Protein AF-A0A5Q4DCP7-F1 (afdb_monomer)

Foldseek 3Di:
DDDDDDDPPDDPDDPVVVVVVVQFFCALVSPVVVVLVVLLVVLVVVLVVVVCPPPVVVDDPCDPVNCPDPVNVVVVVVVVVVVVVVVVVCVVDDSQRDPVDDDDPDHGHTSCVVSVVSSVVSLVADPVDVVRPD

Mean predicted aligned error: 7.41 Å

pLDDT: mean 91.77, std 11.9, range [47.97, 98.81]

Structure (mmCIF, N/CA/C/O backbone):
data_AF-A0A5Q4DCP7-F1
#
_entry.id   AF-A0A5Q4DCP7-F1
#
loop_
_atom_site.group_PDB
_atom_site.id
_atom_site.type_symbol
_atom_site.label_atom_id
_atom_site.label_alt_id
_atom_site.label_comp_id
_atom_site.label_asym_id
_atom_site.label_entity_id
_atom_site.label_seq_id
_atom_site.pdbx_PDB_ins_code
_atom_site.Cartn_x
_atom_site.Cartn_y
_atom_site.Cartn_z
_atom_site.occupancy
_atom_site.B_iso_or_equiv
_atom_site.auth_seq_id
_atom_site.auth_comp_id
_atom_site.auth_asym_id
_atom_site.auth_atom_id
_atom_site.pdbx_PDB_model_num
ATOM 1 N N . MET A 1 1 ? 22.604 -11.899 -67.018 1.00 47.97 1 MET A N 1
ATOM 2 C CA . MET A 1 1 ? 22.592 -11.524 -65.589 1.00 47.97 1 MET A CA 1
ATOM 3 C C . MET A 1 1 ? 21.483 -12.323 -64.919 1.00 47.97 1 MET A C 1
ATOM 5 O O . MET A 1 1 ? 20.336 -12.073 -65.270 1.00 47.97 1 MET A O 1
ATOM 9 N N . PRO A 1 2 ? 21.767 -13.324 -64.070 1.00 48.38 2 PRO A N 1
ATOM 10 C CA . PRO A 1 2 ? 20.713 -13.981 -63.309 1.00 48.38 2 PRO A CA 1
ATOM 11 C C . PRO A 1 2 ? 20.297 -13.061 -62.154 1.00 48.38 2 PRO A C 1
ATOM 13 O O . PRO A 1 2 ? 21.151 -12.537 -61.442 1.00 48.38 2 PRO A O 1
ATOM 16 N N . GLN A 1 3 ? 18.995 -12.813 -62.019 1.00 55.31 3 GLN A N 1
ATOM 17 C CA . GLN A 1 3 ? 18.431 -12.085 -60.885 1.00 55.31 3 GLN A CA 1
ATOM 18 C C . GLN A 1 3 ? 18.532 -12.968 -59.637 1.00 55.31 3 GLN A C 1
ATOM 20 O O . GLN A 1 3 ? 18.076 -14.112 -59.645 1.00 55.31 3 GLN A O 1
ATOM 25 N N . SER A 1 4 ? 19.166 -12.446 -58.587 1.00 56.09 4 SER A N 1
ATOM 26 C CA . SER A 1 4 ? 19.203 -13.079 -57.269 1.00 56.09 4 SER A CA 1
ATOM 27 C C . SER A 1 4 ? 17.780 -13.215 -56.711 1.00 56.09 4 SER A C 1
ATOM 29 O O . SER A 1 4 ? 16.985 -12.289 -56.886 1.00 56.09 4 SER A O 1
ATOM 31 N N . PRO A 1 5 ? 17.441 -14.322 -56.031 1.00 58.78 5 PRO A N 1
ATOM 32 C CA . PRO A 1 5 ? 16.124 -14.476 -55.434 1.00 58.78 5 PRO A CA 1
ATOM 33 C C . PRO A 1 5 ? 15.991 -13.504 -54.257 1.00 58.78 5 PRO A C 1
ATOM 35 O O . PRO A 1 5 ? 16.844 -13.479 -53.367 1.00 58.78 5 PRO A O 1
ATOM 38 N N . GLU A 1 6 ? 14.935 -12.690 -54.255 1.00 58.84 6 GLU A N 1
ATOM 39 C CA . GLU A 1 6 ? 14.566 -11.884 -53.092 1.00 58.84 6 GLU A CA 1
ATOM 40 C C . GLU A 1 6 ? 14.251 -12.826 -51.927 1.00 58.84 6 GLU A C 1
ATOM 42 O O . GLU A 1 6 ? 13.272 -13.575 -51.942 1.00 58.84 6 GLU A O 1
ATOM 47 N N . HIS A 1 7 ? 15.108 -12.811 -50.908 1.00 60.69 7 HIS A N 1
ATOM 48 C CA . HIS A 1 7 ? 14.792 -13.432 -49.634 1.00 60.69 7 HIS A CA 1
ATOM 49 C C . HIS A 1 7 ? 13.636 -12.656 -48.987 1.00 60.69 7 HIS A C 1
ATOM 51 O O . HIS A 1 7 ? 13.744 -11.434 -48.848 1.00 60.69 7 HIS A O 1
ATOM 57 N N . PRO A 1 8 ? 12.547 -13.321 -48.555 1.00 54.62 8 PRO A N 1
ATOM 58 C CA . PRO A 1 8 ? 11.505 -12.651 -47.794 1.00 54.62 8 PRO A CA 1
ATOM 59 C C . PRO A 1 8 ? 12.135 -12.084 -46.520 1.00 54.62 8 PRO A C 1
ATOM 61 O O . PRO A 1 8 ? 12.711 -12.822 -45.720 1.00 54.62 8 PRO A O 1
ATOM 64 N N . SER A 1 9 ? 12.064 -10.759 -46.368 1.00 60.59 9 SER A N 1
ATOM 65 C CA . SER A 1 9 ? 12.557 -10.046 -45.191 1.00 60.59 9 SER A CA 1
ATOM 66 C C . SER A 1 9 ? 11.863 -10.606 -43.950 1.00 60.59 9 SER A C 1
ATOM 68 O O . SER A 1 9 ? 10.668 -10.387 -43.738 1.00 60.59 9 SER A O 1
ATOM 70 N N . ALA A 1 10 ? 12.595 -11.398 -43.164 1.00 67.25 10 ALA A N 1
ATOM 71 C CA . ALA A 1 10 ? 12.107 -11.914 -41.898 1.00 67.25 10 ALA A CA 1
ATOM 72 C C . ALA A 1 10 ? 11.771 -10.725 -40.989 1.00 67.25 10 ALA A C 1
ATOM 74 O O . ALA A 1 10 ? 12.576 -9.802 -40.846 1.00 67.25 10 ALA A O 1
ATOM 75 N N . ALA A 1 11 ? 10.576 -10.737 -40.392 1.00 65.44 11 ALA A N 1
ATOM 76 C CA . ALA A 1 11 ? 10.171 -9.711 -39.439 1.00 65.44 11 ALA A CA 1
ATOM 77 C C . ALA A 1 11 ? 11.256 -9.548 -38.355 1.00 65.44 11 ALA A C 1
ATOM 79 O O . ALA A 1 11 ? 11.802 -10.559 -37.898 1.00 65.44 11 ALA A O 1
ATOM 80 N N . PRO A 1 12 ? 11.589 -8.308 -37.946 1.00 68.88 12 PRO A N 1
ATOM 81 C CA . PRO A 1 12 ? 12.631 -8.086 -36.955 1.00 68.88 12 PRO A CA 1
ATOM 82 C C . PRO A 1 12 ? 12.315 -8.865 -35.667 1.00 68.88 12 PRO A C 1
ATOM 84 O O . PRO A 1 12 ? 11.139 -8.999 -35.306 1.00 68.88 12 PRO A O 1
ATOM 87 N N . PRO A 1 13 ? 13.339 -9.399 -34.978 1.00 68.25 13 PRO A N 1
ATOM 88 C CA . PRO A 1 13 ? 13.139 -10.189 -33.771 1.00 68.25 13 PRO A CA 1
ATOM 89 C C . PRO A 1 13 ? 12.367 -9.373 -32.730 1.00 68.25 13 PRO A C 1
ATOM 91 O O . PRO A 1 13 ? 12.649 -8.193 -32.514 1.00 68.25 13 PRO A O 1
ATOM 94 N N . ARG A 1 14 ? 11.374 -10.003 -32.092 1.00 70.12 14 ARG A N 1
ATOM 95 C CA . ARG A 1 14 ? 10.613 -9.378 -31.003 1.00 70.12 14 ARG A CA 1
ATOM 96 C C . ARG A 1 14 ? 11.562 -9.081 -29.845 1.00 70.12 14 ARG A C 1
ATOM 98 O O . ARG A 1 14 ? 12.145 -10.000 -29.275 1.00 70.12 14 ARG A O 1
ATOM 105 N N . ASP A 1 15 ? 11.70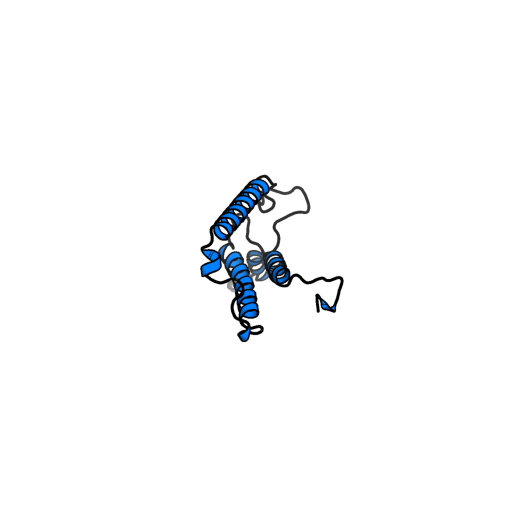3 -7.805 -29.508 1.00 75.12 15 ASP A N 1
ATOM 106 C CA . ASP A 1 15 ? 12.498 -7.354 -28.369 1.00 75.12 15 ASP A CA 1
ATOM 107 C C . ASP A 1 15 ? 11.685 -7.508 -27.076 1.00 75.12 15 ASP A C 1
ATOM 109 O O . ASP A 1 15 ? 11.009 -6.587 -26.613 1.00 75.12 15 ASP A O 1
ATOM 113 N N . THR A 1 16 ? 11.748 -8.706 -26.500 1.00 79.38 16 THR A N 1
ATOM 114 C CA . THR A 1 16 ? 11.047 -9.059 -25.258 1.00 79.38 16 THR A CA 1
ATOM 115 C C . THR A 1 16 ? 11.504 -8.228 -24.056 1.00 79.38 16 THR A C 1
ATOM 117 O O . THR A 1 16 ? 10.750 -8.082 -23.096 1.00 79.38 16 THR A O 1
ATOM 120 N N . SER A 1 17 ? 12.707 -7.644 -24.104 1.00 81.38 17 SER A N 1
ATOM 121 C CA . SER A 1 17 ? 13.253 -6.803 -23.033 1.00 81.38 17 SER A CA 1
ATOM 122 C C . SER A 1 17 ? 12.532 -5.456 -22.960 1.00 81.38 17 SER A C 1
ATOM 124 O O . SER A 1 17 ? 12.093 -5.029 -21.889 1.00 81.38 17 SER A O 1
ATOM 126 N N . ARG A 1 18 ? 12.315 -4.810 -24.114 1.00 82.00 18 ARG A N 1
ATOM 127 C CA . ARG A 1 18 ? 11.504 -3.583 -24.186 1.00 82.00 18 ARG A CA 1
ATOM 128 C C . ARG A 1 18 ? 10.067 -3.808 -23.746 1.00 82.00 18 ARG A C 1
ATOM 130 O O . ARG A 1 18 ? 9.487 -2.928 -23.112 1.00 82.00 18 ARG A O 1
ATOM 137 N N . ASP A 1 19 ? 9.499 -4.958 -24.083 1.00 87.25 19 ASP A N 1
ATOM 138 C CA . ASP A 1 19 ? 8.143 -5.310 -23.673 1.00 87.25 19 ASP A CA 1
ATOM 139 C C . ASP A 1 19 ? 8.059 -5.523 -22.155 1.00 87.25 19 ASP A C 1
ATOM 141 O O . ASP A 1 19 ? 7.159 -4.977 -21.520 1.00 87.25 19 ASP A O 1
ATOM 145 N N . ALA A 1 20 ? 9.038 -6.204 -21.550 1.00 89.19 20 ALA A N 1
ATOM 146 C CA . ALA A 1 20 ? 9.110 -6.383 -20.099 1.00 89.19 20 ALA A CA 1
ATOM 147 C C . ALA A 1 20 ? 9.224 -5.048 -19.343 1.00 89.19 20 ALA A C 1
ATOM 149 O O . ALA A 1 20 ? 8.524 -4.839 -18.353 1.00 89.19 20 ALA A O 1
ATOM 150 N N . MET A 1 21 ? 10.041 -4.112 -19.837 1.00 90.88 21 MET A N 1
ATOM 151 C CA . MET A 1 21 ? 10.222 -2.797 -19.209 1.00 90.88 21 MET A CA 1
ATOM 152 C C . MET A 1 21 ? 8.911 -2.003 -19.110 1.00 90.88 21 MET A C 1
ATOM 154 O O . MET A 1 21 ? 8.705 -1.283 -18.134 1.00 90.88 21 MET A O 1
ATOM 158 N N . AR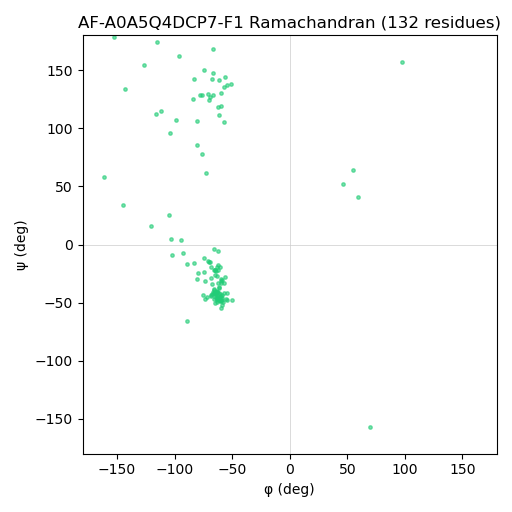G A 1 22 ? 7.994 -2.158 -20.075 1.00 93.38 22 ARG A N 1
ATOM 159 C CA . ARG A 1 22 ? 6.673 -1.511 -20.020 1.00 93.38 22 ARG A CA 1
ATOM 160 C C . ARG A 1 22 ? 5.812 -2.004 -18.862 1.00 93.38 22 ARG A C 1
ATOM 162 O O . ARG A 1 22 ? 4.919 -1.274 -18.465 1.00 93.38 22 ARG A O 1
ATOM 169 N N . ALA A 1 23 ? 6.075 -3.193 -18.322 1.00 95.38 23 ALA A N 1
ATOM 170 C CA . ALA A 1 23 ? 5.350 -3.755 -17.182 1.00 95.38 23 ALA A CA 1
ATOM 171 C C . ALA A 1 23 ? 6.010 -3.444 -15.825 1.00 95.38 23 ALA A C 1
ATOM 173 O O . ALA A 1 23 ? 5.446 -3.760 -14.781 1.00 95.38 23 ALA A O 1
ATOM 174 N N . TRP A 1 24 ? 7.211 -2.856 -15.809 1.00 96.38 24 TRP A N 1
ATOM 175 C CA . TRP A 1 24 ? 7.942 -2.590 -14.565 1.00 96.38 24 TRP A CA 1
ATOM 176 C C . TRP A 1 24 ? 7.521 -1.305 -13.861 1.00 96.38 24 TRP A C 1
ATOM 178 O O . TRP A 1 24 ? 7.854 -1.139 -12.693 1.00 96.38 24 TRP A O 1
ATOM 188 N N . PHE A 1 25 ? 6.815 -0.405 -14.538 1.00 96.81 25 PHE A N 1
ATOM 189 C CA . PHE A 1 25 ? 6.470 0.933 -14.051 1.00 96.81 25 PHE A CA 1
ATOM 190 C C . PHE A 1 25 ? 4.960 1.156 -14.148 1.00 96.81 25 PHE A C 1
ATOM 192 O O . PHE A 1 25 ? 4.301 0.537 -14.978 1.00 96.81 25 PHE A O 1
ATOM 199 N N . LEU A 1 26 ? 4.406 2.033 -13.315 1.00 97.50 26 LEU A N 1
ATOM 200 C CA . LEU A 1 26 ? 3.006 2.459 -13.385 1.00 97.50 26 LEU A CA 1
ATOM 201 C C . LEU A 1 26 ? 2.738 3.251 -14.675 1.00 97.50 26 LEU A C 1
ATOM 203 O O . LEU A 1 26 ? 1.710 3.049 -15.323 1.00 97.50 26 LEU A O 1
ATOM 207 N N . GLY A 1 27 ? 3.701 4.087 -15.057 1.00 95.69 27 GLY A N 1
ATOM 208 C CA . GLY A 1 27 ? 3.716 4.863 -16.286 1.00 95.69 27 GLY A CA 1
ATOM 209 C C . GLY A 1 27 ? 3.240 6.311 -16.100 1.00 95.69 27 GLY A C 1
ATOM 210 O O . GLY A 1 27 ? 2.475 6.613 -15.177 1.00 95.69 27 GLY A O 1
ATOM 211 N N . PRO A 1 28 ? 3.642 7.240 -16.994 1.00 95.44 28 PRO A N 1
ATOM 212 C CA . PRO A 1 28 ? 3.378 8.673 -16.833 1.00 95.44 28 PRO A CA 1
ATOM 213 C C . PRO A 1 28 ? 1.893 9.057 -16.823 1.00 95.44 28 PRO A C 1
ATOM 215 O O . PRO A 1 28 ? 1.552 10.181 -16.439 1.00 95.44 28 PRO A O 1
ATOM 218 N N . ARG A 1 29 ? 1.013 8.173 -17.307 1.00 96.38 29 ARG A N 1
ATOM 219 C CA . ARG A 1 29 ? -0.447 8.330 -17.297 1.00 96.38 29 ARG A CA 1
ATOM 220 C C . ARG A 1 29 ? -1.144 7.215 -16.520 1.00 96.38 29 ARG A C 1
ATOM 222 O O . ARG A 1 29 ? -2.357 7.084 -16.646 1.00 96.38 29 ARG A O 1
ATOM 229 N N . ALA A 1 30 ? -0.397 6.468 -15.710 1.00 97.25 30 ALA A N 1
ATOM 230 C CA . ALA A 1 30 ? -0.878 5.308 -14.977 1.00 97.25 30 ALA A CA 1
ATOM 231 C C . ALA A 1 30 ? -1.443 4.205 -15.887 1.00 97.25 30 ALA A C 1
ATOM 233 O O . ALA A 1 30 ? -2.449 3.572 -15.579 1.00 97.25 30 ALA A O 1
ATOM 234 N N . GLU A 1 31 ? -0.776 3.957 -17.013 1.00 97.94 31 GLU A N 1
ATOM 235 C CA . GLU A 1 31 ? -1.144 2.938 -17.996 1.00 97.94 31 GLU A CA 1
ATOM 236 C C . GLU A 1 31 ? -1.246 1.527 -17.387 1.00 97.94 31 GLU A C 1
ATOM 238 O O . GLU A 1 31 ? -2.034 0.714 -17.860 1.00 97.94 31 GLU A O 1
ATOM 243 N N . ASN A 1 32 ? -0.498 1.253 -16.313 1.00 98.31 32 ASN A N 1
ATOM 244 C CA . ASN A 1 32 ? -0.527 -0.015 -15.579 1.00 98.31 32 ASN A CA 1
ATOM 245 C C . ASN A 1 32 ? -1.266 0.075 -14.228 1.00 98.31 32 ASN A C 1
ATOM 247 O O . ASN A 1 32 ? -0.979 -0.713 -13.324 1.00 98.31 32 ASN A O 1
ATOM 251 N N . ALA A 1 33 ? -2.201 1.019 -14.055 1.00 98.44 33 ALA A N 1
ATOM 252 C CA . ALA A 1 33 ? -2.937 1.194 -12.796 1.00 98.44 33 ALA A CA 1
ATOM 253 C C . ALA A 1 33 ? -3.621 -0.098 -12.323 1.00 98.44 33 ALA A C 1
ATOM 255 O O . ALA A 1 33 ? -3.424 -0.506 -11.181 1.00 98.44 33 ALA A O 1
ATOM 256 N N . GLU A 1 34 ? -4.339 -0.785 -13.217 1.00 98.56 34 GLU A N 1
ATOM 257 C CA . GLU A 1 34 ? -5.035 -2.039 -12.895 1.00 98.56 34 GLU A CA 1
ATOM 258 C C . GLU A 1 34 ? -4.069 -3.143 -12.443 1.00 98.56 34 GLU A C 1
ATOM 260 O O . GLU A 1 34 ? -4.381 -3.927 -11.546 1.00 98.56 34 GLU A O 1
ATOM 265 N N . LEU A 1 35 ? -2.873 -3.204 -13.043 1.00 98.50 35 LEU A N 1
ATOM 266 C CA . LEU A 1 35 ? -1.842 -4.163 -12.652 1.00 98.50 35 LEU A CA 1
ATOM 267 C C . LEU A 1 35 ? -1.362 -3.886 -11.225 1.00 98.50 35 LEU A C 1
ATOM 269 O O . LEU A 1 35 ? -1.330 -4.807 -10.409 1.00 98.50 35 LEU A O 1
ATOM 273 N N . LEU A 1 36 ? -1.001 -2.636 -10.922 1.00 98.62 36 LEU A N 1
ATOM 274 C CA . LEU A 1 36 ? -0.518 -2.259 -9.594 1.00 98.62 36 LEU A CA 1
ATOM 275 C C . LEU A 1 36 ? -1.606 -2.458 -8.528 1.00 98.62 36 LEU A C 1
ATOM 277 O O . LEU A 1 36 ? -1.341 -3.078 -7.500 1.00 98.62 36 LEU A O 1
ATOM 281 N N . GLU A 1 37 ? -2.831 -1.995 -8.786 1.00 98.75 37 GLU A N 1
ATOM 282 C CA . GLU A 1 37 ? -3.966 -2.142 -7.867 1.00 98.75 37 GLU A CA 1
ATOM 283 C C . GLU A 1 37 ? -4.253 -3.613 -7.556 1.00 98.75 37 GLU A C 1
ATOM 285 O O . GLU A 1 37 ? -4.408 -3.990 -6.388 1.00 98.75 37 GLU A O 1
ATOM 290 N N . ARG A 1 38 ? -4.269 -4.467 -8.587 1.00 98.75 38 ARG A N 1
ATOM 291 C CA . ARG A 1 38 ? -4.488 -5.901 -8.416 1.00 98.75 38 ARG A CA 1
ATOM 292 C C . ARG A 1 38 ? -3.395 -6.539 -7.561 1.00 98.75 38 ARG A C 1
ATOM 294 O O . ARG A 1 38 ? -3.732 -7.267 -6.633 1.00 98.75 38 ARG A O 1
ATOM 301 N N . LEU A 1 39 ? -2.119 -6.245 -7.819 1.00 98.81 39 LE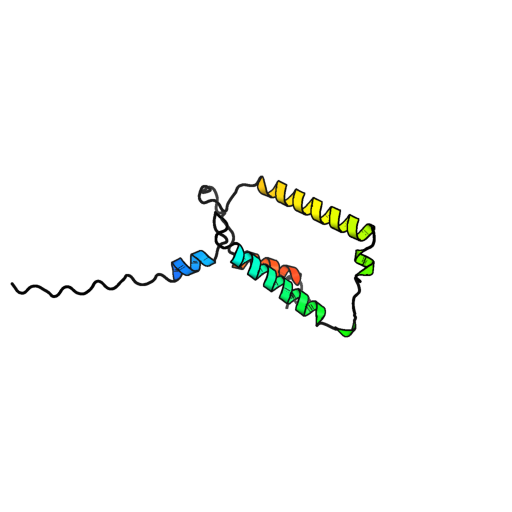U A N 1
ATOM 302 C CA . LEU A 1 39 ? -0.999 -6.819 -7.059 1.00 98.81 39 LEU A CA 1
ATOM 303 C C . LEU A 1 39 ? -0.988 -6.367 -5.590 1.00 98.81 39 LEU A C 1
ATOM 305 O O . LEU A 1 39 ? -0.771 -7.186 -4.698 1.00 98.81 39 LEU A O 1
ATOM 309 N N . LEU A 1 40 ? -1.264 -5.087 -5.315 1.00 98.75 40 LEU A N 1
ATOM 310 C CA . LEU A 1 40 ? -1.383 -4.581 -3.940 1.00 98.75 40 LEU A CA 1
ATOM 311 C C . LEU A 1 40 ? -2.564 -5.229 -3.206 1.00 98.75 40 LEU A C 1
ATOM 313 O O . LEU A 1 40 ? -2.453 -5.613 -2.041 1.00 98.75 40 LEU A O 1
ATOM 317 N N . THR A 1 41 ? -3.686 -5.399 -3.904 1.00 98.75 41 THR A N 1
ATOM 318 C CA . THR A 1 41 ? -4.875 -6.059 -3.360 1.00 98.75 41 THR A CA 1
ATOM 319 C C . THR A 1 41 ? -4.625 -7.542 -3.087 1.00 98.75 41 THR A C 1
ATOM 321 O O . THR A 1 41 ? -5.070 -8.051 -2.060 1.00 98.75 41 THR A O 1
ATOM 324 N N . GLU A 1 42 ? -3.923 -8.246 -3.978 1.00 98.69 42 GLU A N 1
ATOM 325 C CA . GLU A 1 42 ? -3.514 -9.642 -3.784 1.00 98.69 42 GLU A CA 1
ATOM 326 C C . GLU A 1 42 ? -2.620 -9.782 -2.544 1.00 98.69 42 GLU A C 1
ATOM 328 O O . GLU A 1 42 ? -2.933 -10.596 -1.678 1.00 98.69 42 GLU A O 1
ATOM 333 N N . ALA A 1 43 ? -1.599 -8.930 -2.389 1.00 98.75 43 ALA A N 1
ATOM 334 C CA . ALA A 1 43 ? -0.728 -8.928 -1.210 1.00 98.75 43 ALA A CA 1
ATOM 335 C C . ALA A 1 43 ? -1.502 -8.681 0.099 1.00 98.75 43 ALA A C 1
ATOM 337 O O . ALA A 1 43 ? -1.318 -9.396 1.085 1.00 98.75 43 ALA A O 1
ATOM 338 N N . LEU A 1 44 ? -2.422 -7.708 0.108 1.00 98.81 44 LEU A N 1
ATOM 339 C CA . LEU A 1 44 ? -3.278 -7.448 1.268 1.00 98.81 44 LEU A CA 1
ATOM 340 C C . LEU A 1 44 ? -4.183 -8.647 1.584 1.00 98.81 44 LEU A C 1
ATOM 342 O O . LEU A 1 44 ? -4.340 -9.018 2.748 1.00 98.81 44 LEU A O 1
ATOM 346 N N . ARG A 1 45 ? -4.810 -9.243 0.564 1.00 98.69 45 ARG A N 1
ATOM 347 C CA . ARG A 1 45 ? -5.728 -10.377 0.734 1.00 98.69 45 ARG A CA 1
ATOM 348 C C . ARG A 1 45 ? -5.014 -11.614 1.253 1.00 98.69 45 ARG A C 1
ATOM 350 O O . ARG A 1 45 ? -5.568 -12.272 2.128 1.00 98.69 45 ARG A O 1
ATOM 357 N N . ASP A 1 46 ? -3.821 -11.900 0.747 1.00 98.62 46 ASP A N 1
ATOM 358 C CA . ASP A 1 46 ? -2.987 -13.000 1.225 1.00 98.62 46 ASP A CA 1
ATOM 359 C C . ASP A 1 46 ? -2.635 -12.817 2.709 1.00 98.62 46 ASP A C 1
ATOM 361 O O . ASP A 1 46 ? -2.920 -13.686 3.536 1.00 98.62 46 ASP A O 1
ATOM 365 N N . HIS A 1 47 ? -2.177 -11.622 3.090 1.00 98.56 47 HIS A N 1
ATOM 366 C CA . HIS A 1 47 ? -1.879 -11.314 4.487 1.00 98.56 47 HIS A CA 1
ATOM 367 C C . HIS A 1 47 ? -3.121 -11.416 5.398 1.00 98.56 47 HIS A C 1
ATOM 369 O O . HIS A 1 47 ? -3.061 -11.977 6.495 1.00 98.56 47 HIS A O 1
ATOM 375 N N . VAL A 1 48 ? -4.282 -10.921 4.949 1.00 98.31 48 VAL A N 1
ATOM 376 C CA . VAL A 1 48 ? -5.557 -11.063 5.677 1.00 98.31 48 VAL A CA 1
ATOM 377 C C . VAL A 1 48 ? -5.970 -12.530 5.802 1.00 98.31 48 VAL A C 1
ATOM 379 O O . VAL A 1 48 ? -6.465 -12.935 6.857 1.00 98.31 48 VAL A O 1
ATOM 382 N N . PHE A 1 49 ? -5.785 -13.326 4.747 1.00 97.88 49 PHE A N 1
ATOM 383 C CA . PHE A 1 49 ? -6.051 -14.759 4.776 1.00 97.88 49 PHE A CA 1
ATOM 384 C C . PHE A 1 49 ? -5.172 -15.441 5.824 1.00 97.88 49 PHE A C 1
ATOM 386 O O . PHE A 1 49 ? -5.700 -16.165 6.667 1.00 97.88 49 PHE A O 1
ATOM 393 N N . TRP A 1 50 ? -3.871 -15.155 5.848 1.00 97.94 50 TRP A N 1
ATOM 394 C CA . TRP A 1 50 ? -2.965 -15.705 6.851 1.00 97.94 50 TRP A CA 1
ATOM 395 C C . TRP A 1 50 ? -3.400 -15.353 8.282 1.00 97.94 50 TRP A C 1
ATOM 397 O O . TRP A 1 50 ? -3.585 -16.255 9.098 1.00 97.94 50 TRP A O 1
ATOM 407 N N . ARG A 1 51 ? -3.698 -14.077 8.569 1.00 97.19 51 ARG A N 1
ATOM 408 C CA . ARG A 1 51 ? -4.154 -13.637 9.905 1.00 97.19 51 ARG A CA 1
ATOM 409 C C . ARG A 1 51 ? -5.431 -14.325 10.390 1.00 97.19 51 ARG A C 1
ATOM 411 O O . ARG A 1 51 ? -5.609 -14.467 11.591 1.00 97.19 51 ARG A O 1
ATOM 418 N N . ARG A 1 52 ? -6.333 -14.712 9.485 1.00 95.81 52 ARG A N 1
ATOM 419 C CA . ARG A 1 52 ? -7.584 -15.412 9.833 1.00 95.81 52 ARG A CA 1
ATOM 420 C C . ARG A 1 52 ? -7.398 -16.905 10.086 1.00 95.81 52 ARG A C 1
ATOM 422 O O . ARG A 1 52 ? -8.240 -17.503 10.744 1.00 95.81 52 ARG A O 1
ATOM 429 N N . ASN A 1 53 ? -6.352 -17.503 9.519 1.00 96.69 53 ASN A N 1
ATOM 430 C CA . ASN A 1 53 ? -6.086 -18.940 9.615 1.00 96.69 53 ASN A CA 1
ATOM 431 C C . ASN A 1 53 ? -4.983 -19.276 10.627 1.00 96.69 53 ASN A C 1
ATOM 433 O O . ASN A 1 53 ? -4.771 -20.449 10.926 1.00 96.69 53 ASN A O 1
ATOM 437 N N . TYR A 1 54 ? -4.282 -18.273 11.155 1.00 96.50 54 TYR A N 1
ATOM 438 C CA . TYR A 1 54 ? -3.386 -18.439 12.290 1.00 96.50 54 TYR A CA 1
ATOM 439 C C . TYR A 1 54 ? -4.213 -18.437 13.582 1.00 96.50 54 TYR A C 1
ATOM 441 O O . TYR A 1 54 ? -4.714 -17.388 13.973 1.00 96.50 54 TYR A O 1
ATOM 449 N N . HIS A 1 55 ? -4.383 -19.610 14.199 1.00 96.50 55 HIS A N 1
ATOM 450 C CA . HIS A 1 55 ? -5.255 -19.834 15.365 1.00 96.50 55 HIS A CA 1
ATOM 451 C C . HIS A 1 55 ? -6.718 -19.394 15.148 1.00 96.50 55 HIS A C 1
ATOM 453 O O . HIS A 1 55 ? -7.211 -18.474 15.803 1.00 96.50 55 HIS A O 1
ATOM 459 N N . PRO A 1 56 ? -7.452 -20.037 14.214 1.00 93.75 56 PRO A N 1
ATOM 460 C CA . PRO A 1 56 ? -8.843 -19.681 13.913 1.00 93.75 56 PRO A CA 1
ATOM 461 C C . PRO A 1 56 ? -9.799 -19.822 15.114 1.00 93.75 56 PRO A C 1
ATOM 463 O O . PRO A 1 56 ? -10.885 -19.241 15.112 1.00 93.75 56 PRO A O 1
ATOM 466 N N . GLU A 1 57 ? -9.418 -20.589 16.132 1.00 96.75 57 GLU A N 1
ATOM 467 C CA . GLU A 1 57 ? -10.150 -20.785 17.382 1.00 96.75 57 GLU A CA 1
ATOM 468 C C . GLU A 1 57 ? -10.259 -19.528 18.261 1.00 96.75 57 GLU A C 1
ATOM 470 O O . GLU A 1 57 ? -11.196 -19.438 19.057 1.00 96.75 57 GLU A O 1
ATOM 475 N N . ASP A 1 58 ? -9.370 -18.544 18.095 1.00 95.06 58 ASP A N 1
ATOM 476 C CA . ASP A 1 58 ? -9.295 -17.354 18.959 1.00 95.06 58 ASP A CA 1
ATOM 477 C C . ASP A 1 58 ? -10.479 -16.382 18.770 1.00 95.06 58 ASP A C 1
ATOM 479 O O . ASP A 1 58 ? -10.725 -15.4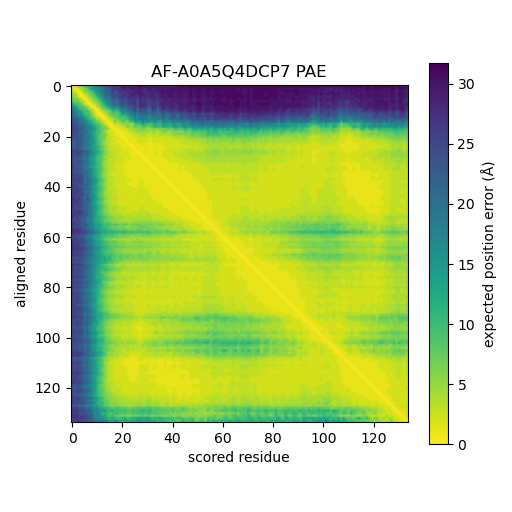97 19.596 1.00 95.06 58 ASP A O 1
ATOM 483 N N . GLY A 1 59 ? -11.261 -16.548 17.700 1.00 91.94 59 GLY A N 1
ATOM 484 C CA . GLY A 1 59 ? -12.418 -15.707 17.405 1.00 91.94 59 GLY A CA 1
ATOM 485 C C . GLY A 1 59 ? -12.049 -14.275 16.987 1.00 91.94 59 GLY A C 1
ATOM 486 O O . GLY A 1 59 ? -10.973 -14.006 16.460 1.00 91.94 59 GLY A O 1
ATOM 487 N N . LEU A 1 60 ? -12.989 -13.334 17.150 1.00 94.25 60 LEU A N 1
ATOM 488 C CA . LEU A 1 60 ? -12.829 -11.942 16.706 1.00 94.25 60 LEU A CA 1
ATOM 489 C C . LEU A 1 60 ? -12.733 -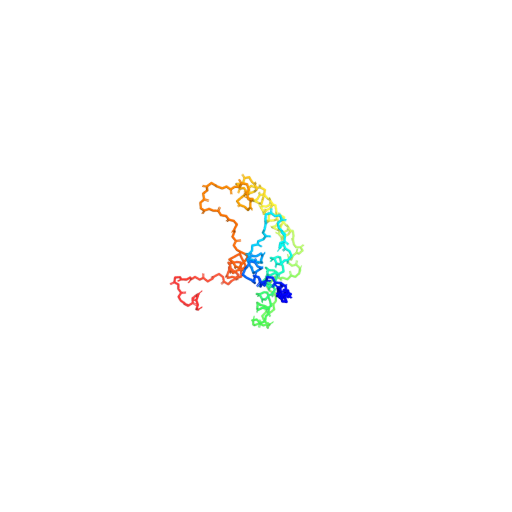10.982 17.895 1.00 94.25 60 LEU A C 1
ATOM 491 O O . LEU A 1 60 ? -13.726 -10.751 18.587 1.00 94.25 60 LEU A O 1
ATOM 495 N N . THR A 1 61 ? -11.573 -10.342 18.066 1.00 95.69 61 THR A N 1
ATOM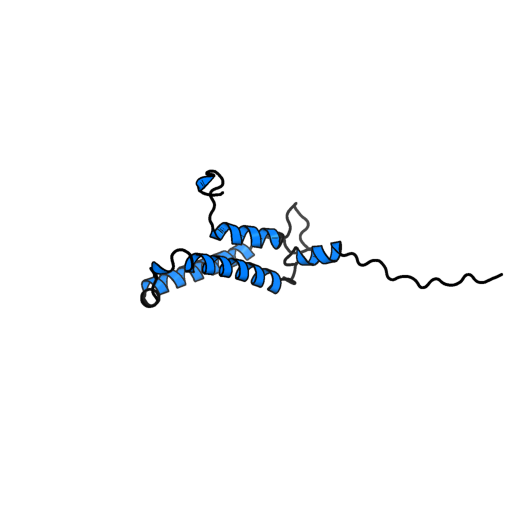 496 C CA . THR A 1 61 ? -11.385 -9.270 19.060 1.00 95.69 61 THR A CA 1
ATOM 497 C C . THR A 1 61 ? -12.177 -8.011 18.705 1.00 95.69 61 THR A C 1
ATOM 499 O O . THR A 1 61 ? -12.813 -7.413 19.567 1.00 95.69 61 THR A O 1
ATOM 502 N N . ILE A 1 62 ? -12.158 -7.610 17.429 1.00 96.06 62 ILE A N 1
ATOM 503 C CA . ILE A 1 62 ? -12.932 -6.470 16.918 1.00 96.06 62 ILE A CA 1
ATOM 504 C C . ILE A 1 62 ? -14.200 -7.019 16.266 1.00 96.06 62 ILE A C 1
ATOM 506 O O . ILE A 1 62 ? -14.136 -7.616 15.189 1.00 96.06 62 ILE A O 1
ATOM 510 N N . ARG A 1 63 ? -15.354 -6.832 16.913 1.00 95.94 63 ARG A N 1
ATOM 511 C CA . ARG A 1 63 ? -16.637 -7.385 16.454 1.00 95.94 63 ARG A CA 1
ATOM 512 C C . ARG A 1 63 ? -17.420 -6.353 15.650 1.00 95.94 63 ARG A C 1
ATOM 514 O O . ARG A 1 63 ? -17.231 -5.149 15.793 1.00 95.94 63 ARG A O 1
ATOM 521 N N . GLU A 1 64 ? -18.398 -6.815 14.876 1.00 95.88 64 GLU A N 1
ATOM 522 C CA . GLU A 1 64 ? -19.279 -5.927 14.101 1.00 95.88 64 GLU A CA 1
ATOM 523 C C . GLU A 1 64 ? -20.064 -4.934 14.971 1.00 95.88 64 GLU A C 1
ATOM 525 O O . GLU A 1 64 ? -20.312 -3.810 14.551 1.00 95.88 64 GLU A O 1
ATOM 530 N N . MET A 1 65 ? -20.416 -5.304 16.207 1.00 96.25 65 MET A N 1
ATOM 531 C CA . MET A 1 65 ? -21.047 -4.367 17.146 1.00 96.25 65 MET A CA 1
ATOM 532 C C . MET A 1 65 ? -20.099 -3.254 17.608 1.00 96.25 65 MET A C 1
ATOM 534 O O . MET A 1 65 ? -20.558 -2.162 17.924 1.00 96.25 65 MET A O 1
ATOM 538 N N . ASP A 1 66 ? -18.789 -3.515 17.644 1.00 96.94 66 ASP A N 1
ATOM 539 C CA . ASP A 1 66 ? -17.800 -2.519 18.051 1.00 96.94 66 ASP A CA 1
ATOM 540 C C . ASP A 1 66 ? -17.621 -1.461 16.952 1.00 96.94 66 ASP A C 1
ATOM 542 O O . ASP A 1 66 ? -17.451 -0.288 17.267 1.00 96.94 66 ASP A O 1
ATOM 546 N N . LYS A 1 67 ? -17.793 -1.850 15.680 1.00 96.50 67 LYS A N 1
ATOM 547 C CA . LYS A 1 67 ? -17.772 -0.940 14.523 1.00 96.50 67 LYS A CA 1
ATOM 548 C C . LYS A 1 67 ? -18.969 0.008 14.433 1.00 96.50 67 LYS A C 1
ATOM 550 O O . LYS A 1 67 ? -18.924 0.948 13.662 1.00 96.50 67 LYS A O 1
ATOM 555 N N . ARG A 1 68 ? -20.050 -0.252 15.175 1.00 95.12 68 ARG A N 1
ATOM 556 C CA . ARG A 1 68 ? -21.262 0.594 15.201 1.00 95.12 68 ARG A CA 1
ATOM 557 C C . ARG A 1 68 ? -21.250 1.618 16.334 1.00 95.12 68 ARG A C 1
ATOM 559 O O . ARG A 1 68 ? -22.268 2.252 16.600 1.00 95.12 68 ARG A O 1
ATOM 566 N N . ARG A 1 69 ? -20.156 1.684 17.093 1.00 97.56 69 ARG A N 1
ATOM 567 C CA . ARG A 1 69 ? -20.011 2.630 18.198 1.00 97.56 69 ARG A CA 1
ATOM 568 C C . ARG A 1 69 ? -19.558 3.970 17.642 1.00 97.56 69 ARG A C 1
ATOM 570 O O . ARG A 1 69 ? -18.675 4.004 16.795 1.00 97.56 69 ARG A O 1
ATOM 577 N N . GLU A 1 70 ? -20.078 5.046 18.217 1.00 97.25 70 GLU A N 1
ATOM 578 C CA . GLU A 1 70 ? -19.763 6.425 17.824 1.00 97.25 70 GLU A CA 1
ATOM 579 C C . GLU A 1 70 ? -18.251 6.684 17.747 1.00 97.25 70 GLU A C 1
ATOM 581 O O . GLU A 1 70 ? -17.754 7.112 16.713 1.00 97.25 70 GLU A O 1
ATOM 586 N N . GLY A 1 71 ? -17.488 6.279 18.769 1.00 98.12 71 GLY A N 1
ATOM 587 C CA . GLY A 1 71 ? -16.032 6.458 18.759 1.00 98.12 71 GLY A CA 1
ATOM 588 C C . GLY A 1 71 ? -15.287 5.677 17.662 1.00 98.12 71 GLY A C 1
ATOM 589 O O . GLY A 1 71 ? -14.181 6.062 17.291 1.00 98.12 71 GLY A O 1
ATOM 590 N N . TYR A 1 72 ? -15.859 4.591 17.123 1.00 98.25 72 TYR A N 1
ATOM 591 C CA . TYR A 1 72 ? -15.280 3.904 15.962 1.00 98.25 72 TYR A CA 1
ATOM 592 C C . TYR A 1 72 ? -15.492 4.729 14.690 1.00 98.25 72 TYR A C 1
ATOM 594 O O . TYR A 1 72 ? -14.545 4.936 13.934 1.00 98.25 72 TYR A O 1
ATOM 602 N N . ASP A 1 73 ? -16.711 5.229 14.484 1.00 97.25 73 ASP A N 1
ATOM 603 C CA . ASP A 1 73 ? -17.057 6.051 13.322 1.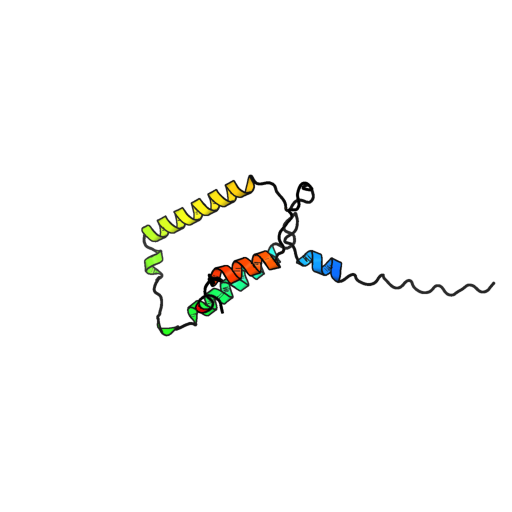00 97.25 73 ASP A CA 1
ATOM 604 C C . ASP A 1 73 ? -16.271 7.370 13.314 1.00 97.25 73 ASP A C 1
ATOM 606 O O . ASP A 1 73 ? -15.731 7.755 12.277 1.00 97.25 73 ASP A O 1
ATOM 610 N N . GLU A 1 74 ? -16.121 8.017 14.475 1.00 98.50 74 GLU A N 1
ATOM 611 C CA . GLU A 1 74 ? -15.277 9.207 14.643 1.00 98.50 74 GLU A CA 1
ATOM 612 C C . GLU A 1 74 ? -13.820 8.922 14.261 1.00 98.50 74 GLU A C 1
ATOM 614 O O . GLU A 1 74 ? -13.230 9.659 13.470 1.00 98.50 74 GLU A O 1
ATOM 619 N N . ALA A 1 75 ? -13.244 7.819 14.752 1.00 98.50 75 ALA A N 1
ATOM 620 C CA . ALA A 1 75 ? -11.870 7.446 14.428 1.00 98.50 75 ALA A CA 1
ATOM 621 C C . ALA A 1 75 ? -11.683 7.151 12.928 1.00 98.50 75 ALA A C 1
ATOM 623 O O . ALA A 1 75 ? -10.683 7.563 12.336 1.00 98.50 75 ALA A O 1
ATOM 624 N N . VAL A 1 76 ? -12.642 6.470 12.291 1.00 98.44 76 VAL A N 1
ATOM 625 C CA . VAL A 1 76 ? -12.624 6.213 10.840 1.00 98.44 76 VAL A CA 1
ATOM 626 C C . VAL A 1 76 ? -12.731 7.516 10.047 1.00 98.44 76 VAL A C 1
ATOM 628 O O . VAL A 1 76 ? -12.014 7.683 9.054 1.00 98.44 76 VAL A O 1
ATOM 631 N N . ALA A 1 77 ? -13.580 8.450 10.481 1.00 98.44 77 ALA A N 1
ATOM 632 C CA . ALA A 1 77 ? -13.705 9.764 9.863 1.00 98.44 77 ALA A CA 1
ATOM 633 C C . ALA A 1 77 ? -12.386 10.543 9.947 1.00 98.44 77 ALA A C 1
ATOM 635 O O . ALA A 1 77 ? -11.901 11.017 8.917 1.00 98.44 77 ALA A O 1
ATOM 636 N N . THR A 1 78 ? -11.754 10.593 11.125 1.00 98.69 78 THR A N 1
ATOM 637 C CA . THR A 1 78 ? -10.441 11.226 11.304 1.00 98.69 78 THR A CA 1
ATOM 638 C C . THR A 1 78 ? -9.388 10.581 10.407 1.00 98.69 78 THR A C 1
ATOM 640 O O . THR A 1 78 ? -8.745 11.281 9.632 1.00 98.69 78 THR A O 1
ATOM 643 N N . LEU A 1 79 ? -9.244 9.252 10.431 1.00 98.62 79 LEU A N 1
ATOM 644 C CA . LEU A 1 79 ? -8.259 8.548 9.599 1.00 98.62 79 LEU A CA 1
ATOM 645 C C . LEU A 1 79 ? -8.445 8.839 8.104 1.00 98.62 79 LEU A C 1
ATOM 647 O O . LEU A 1 79 ? -7.472 9.049 7.381 1.00 98.62 79 LEU A O 1
ATOM 651 N N . THR A 1 80 ? -9.695 8.871 7.643 1.00 98.56 80 THR A N 1
ATOM 652 C CA . THR A 1 80 ? -10.019 9.149 6.241 1.00 98.56 80 THR A CA 1
ATOM 653 C C . THR A 1 80 ? -9.691 10.595 5.879 1.00 98.56 80 THR A C 1
ATOM 655 O O . THR A 1 80 ? -9.090 10.842 4.834 1.00 98.56 80 THR A O 1
ATOM 658 N N . GLN A 1 81 ? -10.051 11.551 6.737 1.00 98.69 81 GLN A N 1
ATOM 659 C CA . GLN A 1 81 ? -9.779 12.968 6.515 1.00 98.69 81 GLN A CA 1
ATOM 660 C C . GLN A 1 81 ? -8.275 13.252 6.471 1.00 98.69 81 GLN A C 1
ATOM 662 O O . GLN A 1 81 ? -7.813 13.894 5.527 1.00 98.69 81 GLN A O 1
ATOM 667 N N . GLU A 1 82 ? -7.512 12.734 7.434 1.00 98.75 82 GLU A N 1
ATOM 668 C CA . GLU A 1 82 ? -6.059 12.921 7.490 1.00 98.75 82 GLU A CA 1
ATOM 669 C C . GLU A 1 82 ? -5.364 12.289 6.277 1.00 98.75 82 GLU A C 1
ATOM 671 O O . GLU A 1 82 ? -4.488 12.907 5.671 1.00 98.75 82 GLU A O 1
ATOM 676 N N . LEU A 1 83 ? -5.804 11.101 5.838 1.00 98.56 83 LEU A N 1
ATOM 677 C CA . LEU A 1 83 ? -5.291 10.487 4.612 1.00 98.56 83 LEU A CA 1
ATOM 678 C C . LEU A 1 83 ? -5.557 11.369 3.384 1.00 98.56 83 LEU A C 1
ATOM 680 O O . LEU A 1 83 ? -4.662 11.565 2.562 1.00 98.56 83 LEU A O 1
ATOM 684 N N . MET A 1 84 ? -6.769 11.912 3.237 1.00 98.50 84 MET A N 1
ATOM 685 C CA . MET A 1 84 ? -7.094 12.789 2.107 1.00 98.50 84 MET A CA 1
ATOM 686 C C . MET A 1 84 ? -6.297 14.096 2.145 1.00 98.50 84 MET A C 1
ATOM 688 O O . MET A 1 84 ? -5.848 14.554 1.091 1.00 98.50 84 MET A O 1
ATOM 692 N N . GLY A 1 85 ? -6.081 14.658 3.338 1.00 98.62 85 GLY A N 1
ATOM 693 C CA . GLY A 1 85 ? -5.217 15.817 3.558 1.00 98.62 85 GLY A CA 1
ATOM 694 C C . GLY A 1 85 ? -3.782 15.539 3.115 1.00 98.62 85 GLY A C 1
ATOM 695 O O . GLY A 1 85 ? -3.271 16.215 2.221 1.00 98.62 85 GLY A O 1
ATOM 696 N N . LEU A 1 86 ? -3.182 14.463 3.629 1.00 98.44 86 LEU A N 1
ATOM 697 C CA . LEU A 1 86 ? -1.837 14.028 3.249 1.00 98.44 86 LEU A CA 1
ATOM 698 C C . LEU A 1 86 ? -1.710 13.812 1.733 1.00 98.44 86 LEU A C 1
ATOM 700 O O . LEU A 1 86 ? -0.775 14.300 1.100 1.00 98.44 86 LEU A O 1
ATOM 704 N N . LEU A 1 87 ? -2.668 13.117 1.112 1.00 97.94 87 LEU A N 1
ATOM 705 C CA . LEU A 1 87 ? -2.667 12.886 -0.336 1.00 97.94 87 LEU A CA 1
ATOM 706 C C . LEU A 1 87 ? -2.817 14.178 -1.151 1.00 97.94 87 LEU A C 1
ATOM 708 O O . LEU A 1 87 ? -2.414 14.210 -2.316 1.00 97.94 87 LEU A O 1
ATOM 712 N N . ALA A 1 88 ? -3.442 15.221 -0.604 1.00 97.88 88 ALA A N 1
ATOM 713 C CA . ALA A 1 88 ? -3.520 16.529 -1.247 1.00 97.88 88 ALA A CA 1
ATOM 714 C C . ALA A 1 88 ? -2.184 17.277 -1.148 1.00 97.88 88 ALA A C 1
ATOM 716 O O . ALA A 1 88 ? -1.719 17.821 -2.150 1.00 97.88 88 ALA A O 1
ATOM 717 N N . GLU A 1 89 ? -1.538 17.247 0.017 1.00 98.12 89 GLU A N 1
ATOM 718 C CA . GLU A 1 89 ? -0.224 17.859 0.239 1.00 98.12 89 GLU A CA 1
ATOM 719 C C . GLU A 1 89 ? 0.861 17.217 -0.629 1.00 98.12 89 GLU A C 1
ATOM 721 O O . GLU A 1 89 ? 1.607 17.918 -1.311 1.00 98.12 89 GLU A O 1
ATOM 726 N N . LEU A 1 90 ? 0.897 15.883 -0.709 1.00 96.88 90 LEU A N 1
ATOM 727 C CA . LEU A 1 90 ? 1.875 15.160 -1.529 1.00 96.88 90 LEU A CA 1
ATOM 728 C C . LEU A 1 90 ? 1.791 15.524 -3.023 1.00 96.88 90 LEU A C 1
ATOM 730 O O . LEU A 1 90 ? 2.811 15.525 -3.715 1.00 96.88 90 LEU A O 1
ATOM 734 N N . LYS A 1 91 ? 0.606 15.896 -3.532 1.00 95.81 91 LYS A N 1
ATOM 735 C CA . LYS A 1 91 ? 0.423 16.354 -4.925 1.00 95.81 91 LYS A CA 1
ATOM 736 C C . LYS A 1 91 ? 1.058 17.718 -5.206 1.00 95.81 91 LYS A C 1
ATOM 738 O O . LYS A 1 91 ? 1.213 18.061 -6.375 1.00 95.81 91 LYS A O 1
ATOM 743 N N . GLN A 1 92 ? 1.431 18.485 -4.179 1.00 94.81 92 GLN A N 1
ATOM 744 C CA . GLN A 1 92 ? 2.204 19.721 -4.346 1.00 94.81 92 GLN A CA 1
ATOM 745 C C . GLN A 1 92 ? 3.681 19.449 -4.678 1.00 94.81 92 GLN A C 1
ATOM 747 O O . GLN A 1 92 ? 4.405 20.365 -5.068 1.00 94.81 92 GLN A O 1
ATOM 752 N N . GLY A 1 93 ? 4.133 18.197 -4.542 1.00 91.75 93 GLY A N 1
ATOM 753 C CA . GLY A 1 93 ? 5.470 17.770 -4.931 1.00 91.75 93 GLY A CA 1
ATOM 754 C C . GLY A 1 93 ? 5.717 17.811 -6.443 1.00 91.75 93 GLY A C 1
ATOM 755 O O . GLY A 1 93 ? 4.811 17.952 -7.266 1.00 91.75 93 GLY A O 1
ATOM 756 N N . VAL A 1 94 ? 6.985 17.658 -6.830 1.00 92.88 94 VAL A N 1
ATOM 757 C CA . VAL A 1 94 ? 7.379 17.605 -8.243 1.00 92.88 94 VAL A CA 1
ATOM 758 C C . VAL A 1 94 ? 6.911 16.276 -8.859 1.00 92.88 94 VAL A C 1
ATOM 760 O O . VAL A 1 94 ? 7.218 15.216 -8.310 1.00 92.88 94 VAL A O 1
ATOM 763 N N . PRO A 1 95 ? 6.213 16.280 -10.012 1.00 93.56 95 PRO A N 1
ATOM 764 C CA . PRO A 1 95 ? 5.700 15.059 -10.632 1.00 93.56 95 PRO A CA 1
ATOM 765 C C . PRO A 1 95 ? 6.820 14.273 -11.337 1.00 93.56 95 PRO A C 1
ATOM 767 O O . PRO A 1 95 ? 6.949 14.316 -12.562 1.00 93.56 95 PRO A O 1
ATOM 770 N N . PHE A 1 96 ? 7.639 13.548 -10.568 1.00 94.25 96 PHE A N 1
ATOM 771 C CA . PHE A 1 96 ? 8.808 12.803 -11.068 1.00 94.25 96 PHE A CA 1
ATOM 772 C C . PHE A 1 96 ? 8.469 11.677 -12.058 1.00 94.25 96 PHE A C 1
ATOM 774 O O . PHE A 1 96 ? 9.331 11.275 -12.833 1.00 94.25 96 PHE A O 1
ATOM 781 N N . PHE A 1 97 ? 7.219 11.207 -12.079 1.00 93.31 97 PHE A N 1
ATOM 782 C CA . PHE A 1 97 ? 6.707 10.252 -13.072 1.00 93.31 97 PHE A CA 1
ATOM 783 C C . PHE A 1 97 ? 6.592 10.852 -14.487 1.00 93.31 97 PHE A C 1
ATOM 785 O O . PHE A 1 97 ? 6.517 10.140 -15.487 1.00 93.31 97 PHE A O 1
ATOM 792 N N . SER A 1 98 ? 6.559 12.182 -14.609 1.00 94.44 98 SER A N 1
ATOM 793 C CA . SER A 1 98 ? 6.410 12.848 -15.898 1.00 94.44 98 SER A CA 1
ATOM 794 C C . SER A 1 98 ? 7.726 12.859 -16.668 1.00 94.44 98 SER A C 1
ATOM 796 O O . SER A 1 98 ? 8.720 13.409 -16.202 1.00 94.44 98 SER A O 1
ATOM 798 N N . GLY A 1 99 ? 7.708 12.413 -17.928 1.00 91.56 99 GLY A N 1
ATOM 799 C CA . GLY A 1 99 ? 8.858 12.540 -18.839 1.00 91.56 99 GLY A CA 1
ATOM 800 C C . GLY A 1 99 ? 9.283 13.989 -19.145 1.00 91.56 99 GLY A C 1
ATOM 801 O O . GLY A 1 99 ? 10.293 14.213 -19.818 1.00 91.56 99 GLY A O 1
ATOM 802 N N . ARG A 1 100 ? 8.521 14.987 -18.669 1.00 95.19 100 ARG A N 1
ATOM 803 C CA . ARG A 1 100 ? 8.918 16.404 -18.689 1.00 95.19 100 ARG A CA 1
ATOM 804 C C . ARG A 1 100 ? 9.983 16.727 -17.636 1.00 95.19 100 ARG A C 1
ATOM 806 O O . ARG A 1 100 ? 10.711 17.697 -17.814 1.00 95.19 100 ARG A O 1
ATOM 813 N N . TYR A 1 101 ? 10.082 15.938 -16.570 1.00 94.19 101 TYR A N 1
ATOM 814 C CA . TYR A 1 101 ? 11.094 16.098 -15.535 1.00 94.19 101 TYR A CA 1
ATOM 815 C C . TYR A 1 101 ? 12.408 15.411 -15.948 1.00 94.19 101 TYR A C 1
ATOM 817 O O . TYR A 1 101 ? 12.412 14.230 -16.284 1.00 94.19 101 TYR A O 1
ATOM 825 N N . LYS A 1 102 ? 13.525 16.154 -15.946 1.00 92.12 102 LYS A N 1
ATOM 826 C CA . LYS A 1 102 ? 14.873 15.671 -16.329 1.00 92.12 102 LYS A CA 1
ATOM 827 C C . LYS A 1 102 ? 15.991 16.314 -15.490 1.00 92.12 102 LYS A C 1
ATOM 829 O O . LYS A 1 102 ? 17.051 16.638 -16.015 1.00 92.12 102 LYS A O 1
ATOM 834 N N . GLY A 1 103 ? 15.708 16.599 -14.216 1.00 93.31 103 GLY A N 1
ATOM 835 C CA . GLY A 1 103 ? 16.587 17.398 -13.351 1.00 93.31 103 GLY A CA 1
ATOM 836 C C . GLY A 1 103 ? 17.632 16.578 -12.595 1.00 93.31 103 GLY A C 1
ATOM 837 O O . GLY A 1 103 ? 18.829 16.733 -12.814 1.00 93.31 103 GLY A O 1
ATOM 838 N N . HIS A 1 104 ? 17.178 15.718 -11.685 1.00 95.25 104 HIS A N 1
ATOM 839 C CA . HIS A 1 104 ? 18.041 14.941 -10.790 1.00 95.25 104 HIS A CA 1
ATOM 840 C C . HIS A 1 104 ? 17.929 13.435 -11.055 1.00 95.25 104 HIS A C 1
ATOM 842 O O . HIS A 1 104 ? 17.098 12.998 -11.850 1.00 95.25 104 HIS A O 1
ATOM 848 N N . MET A 1 105 ? 18.759 12.640 -10.369 1.00 94.75 105 MET A N 1
ATOM 849 C CA . MET A 1 105 ? 18.713 11.170 -10.383 1.00 94.75 105 MET A CA 1
ATOM 850 C C . MET A 1 105 ? 17.501 10.644 -9.602 1.00 94.75 105 MET A C 1
ATOM 852 O O . MET A 1 105 ? 17.632 9.961 -8.591 1.00 94.75 105 MET A O 1
ATOM 856 N N . ILE A 1 106 ? 16.312 11.013 -10.060 1.00 92.69 106 ILE A N 1
ATOM 857 C CA . ILE A 1 106 ? 15.037 10.596 -9.504 1.00 92.69 106 ILE A CA 1
ATOM 858 C C . ILE A 1 106 ? 14.049 10.404 -10.646 1.00 92.69 106 ILE A C 1
ATOM 860 O O . ILE A 1 106 ? 13.958 11.217 -11.568 1.00 92.69 106 ILE A O 1
ATOM 864 N N . PHE A 1 107 ? 13.336 9.292 -10.584 1.00 91.62 107 PHE A N 1
ATOM 865 C CA . PHE A 1 107 ? 12.300 8.934 -11.533 1.00 91.62 107 PHE A CA 1
ATOM 866 C C . PHE A 1 107 ? 11.283 8.027 -10.840 1.00 91.62 107 PHE A C 1
ATOM 868 O O . PHE A 1 107 ? 11.427 7.711 -9.657 1.00 91.62 107 PHE A O 1
ATOM 875 N N . GLU A 1 108 ? 10.248 7.630 -11.569 1.00 92.75 108 GLU A N 1
ATOM 876 C CA . GLU A 1 108 ? 9.227 6.715 -11.071 1.00 92.75 108 GLU A CA 1
ATOM 877 C C . GLU A 1 108 ? 9.829 5.407 -10.525 1.00 92.75 108 GLU A C 1
ATOM 879 O O . GLU A 1 108 ? 10.735 4.818 -11.120 1.00 92.75 108 GLU A O 1
ATOM 884 N N . GLN A 1 109 ? 9.314 4.948 -9.384 1.00 95.62 109 GLN A N 1
ATOM 885 C CA . GLN A 1 109 ? 9.707 3.678 -8.779 1.00 95.62 109 GLN A CA 1
ATOM 886 C C . GLN A 1 109 ? 9.103 2.499 -9.545 1.00 95.62 109 GLN A C 1
ATOM 888 O O . GLN A 1 109 ? 7.990 2.578 -10.065 1.00 95.62 109 GLN A O 1
ATOM 893 N N . THR A 1 110 ? 9.795 1.359 -9.548 1.00 97.25 110 THR A N 1
ATOM 894 C CA . THR A 1 110 ? 9.239 0.147 -10.163 1.00 97.25 110 THR A CA 1
ATOM 895 C C . THR A 1 110 ? 8.010 -0.353 -9.388 1.00 97.25 110 THR A C 1
ATOM 897 O O . THR A 1 110 ? 7.947 -0.234 -8.161 1.00 97.25 110 THR A O 1
ATOM 900 N N . ILE A 1 111 ? 7.046 -0.958 -10.085 1.00 98.31 111 ILE A N 1
ATOM 901 C CA . ILE A 1 111 ? 5.905 -1.675 -9.494 1.00 98.31 111 ILE A CA 1
ATOM 902 C C . ILE A 1 111 ? 6.409 -2.750 -8.527 1.00 98.31 111 ILE A C 1
ATOM 904 O O . ILE A 1 111 ? 5.876 -2.877 -7.429 1.00 98.31 111 ILE A O 1
ATOM 908 N N . ALA A 1 112 ? 7.472 -3.477 -8.887 1.00 98.06 112 ALA A N 1
ATOM 909 C CA . ALA A 1 112 ? 8.054 -4.503 -8.026 1.00 98.06 112 ALA A CA 1
ATOM 910 C C . ALA A 1 112 ? 8.518 -3.933 -6.673 1.00 98.06 112 ALA A C 1
ATOM 912 O O . ALA A 1 112 ? 8.231 -4.519 -5.633 1.00 98.06 112 ALA A O 1
ATOM 913 N N . SER A 1 113 ? 9.178 -2.768 -6.668 1.00 98.00 113 SER A N 1
ATOM 914 C CA . SER A 1 113 ? 9.591 -2.094 -5.430 1.00 98.00 113 SER A CA 1
ATOM 915 C C . SER A 1 113 ? 8.395 -1.641 -4.592 1.00 98.00 113 SER A C 1
ATOM 917 O O . SER A 1 113 ? 8.405 -1.825 -3.378 1.00 98.00 113 SER A O 1
ATOM 919 N N . GLN A 1 114 ? 7.360 -1.081 -5.227 1.00 98.38 114 GLN A N 1
ATOM 920 C CA . GLN A 1 114 ? 6.147 -0.629 -4.537 1.00 98.38 114 GLN A CA 1
ATOM 921 C 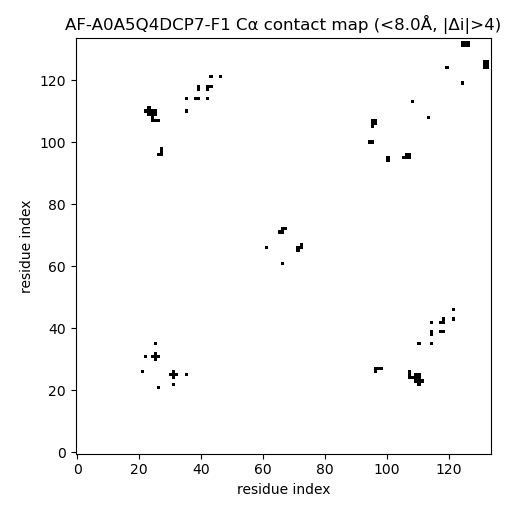C . GLN A 1 114 ? 5.402 -1.801 -3.883 1.00 98.38 114 GLN A C 1
ATOM 923 O O . GLN A 1 114 ? 5.097 -1.755 -2.693 1.00 98.38 114 GLN A O 1
ATOM 928 N N . VAL A 1 115 ? 5.168 -2.877 -4.642 1.00 98.56 115 VAL A N 1
ATOM 929 C CA . VAL A 1 115 ? 4.481 -4.084 -4.159 1.00 98.56 115 VAL A CA 1
ATOM 930 C C . VAL A 1 115 ? 5.300 -4.781 -3.076 1.00 98.56 115 VAL A C 1
ATOM 932 O O . VAL A 1 115 ? 4.748 -5.129 -2.038 1.00 98.56 115 VAL A O 1
ATOM 935 N N . GLY A 1 116 ? 6.611 -4.945 -3.276 1.00 98.38 116 GLY A N 1
ATOM 936 C CA . GLY A 1 116 ? 7.486 -5.589 -2.296 1.00 98.38 116 GLY A CA 1
ATOM 937 C C . GLY A 1 116 ? 7.537 -4.834 -0.968 1.00 98.38 116 GLY A C 1
ATOM 938 O O . GLY A 1 116 ? 7.409 -5.450 0.088 1.00 98.38 116 GLY A O 1
ATOM 939 N N . TYR A 1 117 ? 7.655 -3.502 -1.012 1.00 98.50 117 TYR A N 1
ATOM 940 C CA . TYR A 1 117 ? 7.661 -2.680 0.199 1.00 98.50 117 TYR A CA 1
ATOM 941 C C . TYR A 1 117 ? 6.315 -2.737 0.929 1.00 98.50 117 TYR A C 1
ATOM 943 O O . TYR A 1 117 ? 6.285 -2.967 2.135 1.00 98.50 117 TYR A O 1
ATOM 951 N N . PHE A 1 118 ? 5.203 -2.586 0.201 1.00 98.69 118 PHE A N 1
ATOM 952 C CA . PHE A 1 118 ? 3.862 -2.695 0.776 1.00 98.69 118 PHE A CA 1
ATOM 953 C C . PHE A 1 118 ? 3.623 -4.071 1.408 1.00 98.69 118 PHE A C 1
ATOM 955 O O . PHE A 1 118 ? 3.200 -4.143 2.556 1.00 98.69 118 PHE A O 1
ATOM 962 N N . ALA A 1 119 ? 3.942 -5.157 0.700 1.00 98.50 119 ALA A N 1
ATOM 963 C CA . ALA A 1 119 ? 3.741 -6.517 1.191 1.00 98.50 119 ALA A CA 1
ATOM 964 C C . ALA A 1 119 ? 4.567 -6.798 2.456 1.00 98.50 119 ALA A C 1
ATOM 966 O O . ALA A 1 119 ? 4.024 -7.291 3.441 1.00 98.50 119 ALA A O 1
ATOM 967 N N . ALA A 1 120 ? 5.855 -6.438 2.465 1.00 98.06 120 ALA A N 1
ATOM 968 C CA . ALA A 1 120 ? 6.722 -6.648 3.623 1.00 98.06 120 ALA A CA 1
ATOM 969 C C . ALA A 1 120 ? 6.320 -5.778 4.827 1.00 98.06 120 ALA A C 1
ATOM 971 O O . ALA A 1 120 ? 6.400 -6.238 5.966 1.00 98.06 120 ALA A O 1
ATOM 972 N N . MET A 1 121 ? 5.826 -4.555 4.595 1.00 98.25 121 MET A N 1
ATOM 973 C CA . MET A 1 121 ? 5.326 -3.669 5.655 1.00 98.25 121 MET A CA 1
ATOM 974 C C . MET A 1 121 ? 4.212 -4.324 6.481 1.00 98.25 121 MET A C 1
ATOM 976 O O . MET A 1 121 ? 4.150 -4.106 7.688 1.00 98.25 121 MET A O 1
ATOM 980 N N . LEU A 1 122 ? 3.374 -5.169 5.870 1.00 97.94 122 LEU A N 1
ATOM 981 C CA . LEU A 1 122 ? 2.304 -5.882 6.576 1.00 97.94 122 LEU A CA 1
ATOM 982 C C . LEU A 1 122 ? 2.837 -6.849 7.649 1.00 97.94 122 LEU A C 1
ATOM 984 O O . LEU A 1 122 ? 2.153 -7.104 8.637 1.00 97.94 122 LEU A O 1
ATOM 988 N N . TYR A 1 123 ? 4.060 -7.362 7.481 1.00 96.56 123 TYR A N 1
ATOM 989 C CA . TYR A 1 123 ? 4.732 -8.228 8.456 1.00 96.56 123 TYR A CA 1
ATOM 990 C C . TYR A 1 123 ? 5.560 -7.442 9.478 1.00 96.56 123 TYR A C 1
ATOM 992 O O . TYR A 1 123 ? 5.899 -7.986 10.524 1.00 96.56 123 TYR A O 1
ATOM 1000 N N . ASN A 1 124 ? 5.865 -6.172 9.186 1.00 97.31 124 ASN A N 1
ATOM 1001 C CA . ASN A 1 124 ? 6.654 -5.272 10.028 1.00 97.31 124 ASN A CA 1
ATOM 1002 C C . ASN A 1 124 ? 7.955 -5.912 10.579 1.00 97.31 124 ASN A C 1
ATOM 1004 O O . ASN A 1 124 ? 8.172 -5.898 11.795 1.00 97.31 124 ASN A O 1
ATOM 1008 N N . PRO A 1 125 ? 8.812 -6.504 9.717 1.00 96.38 125 PRO A N 1
ATOM 1009 C CA . PRO A 1 125 ? 10.031 -7.159 10.172 1.00 96.38 125 PRO A CA 1
ATOM 1010 C C . PRO A 1 125 ? 11.029 -6.141 10.735 1.00 96.38 125 PRO A C 1
ATOM 1012 O O . PRO A 1 125 ? 11.202 -5.046 10.194 1.00 96.38 125 PRO A O 1
ATOM 1015 N N . ASN A 1 126 ? 11.731 -6.521 11.802 1.00 96.50 126 ASN A N 1
ATOM 1016 C CA . ASN A 1 126 ? 12.833 -5.731 12.345 1.00 96.50 126 ASN A CA 1
ATOM 1017 C C . ASN A 1 126 ? 14.176 -6.360 11.965 1.00 96.50 126 ASN A C 1
ATOM 1019 O O . ASN A 1 126 ? 14.681 -7.210 12.689 1.00 96.50 126 ASN A O 1
ATOM 1023 N N . ASN A 1 127 ? 14.789 -5.864 10.889 1.00 95.12 127 ASN A N 1
ATOM 1024 C CA . ASN A 1 127 ? 16.039 -6.404 10.337 1.00 95.12 127 ASN A CA 1
ATOM 1025 C C . ASN A 1 127 ? 17.277 -6.261 11.249 1.00 95.12 127 ASN A C 1
ATOM 1027 O O . ASN A 1 127 ? 18.355 -6.724 10.882 1.00 95.12 127 ASN A O 1
ATOM 1031 N N . VAL A 1 128 ? 17.164 -5.614 12.416 1.00 96.19 128 VAL A N 1
ATOM 1032 C CA . VAL A 1 128 ? 18.228 -5.609 13.439 1.00 96.19 128 VAL A CA 1
ATOM 1033 C C . VAL A 1 128 ? 18.208 -6.897 14.269 1.00 96.19 128 VAL A C 1
ATOM 1035 O O . VAL A 1 128 ? 19.254 -7.331 14.748 1.00 96.19 128 VAL A O 1
ATOM 1038 N N . ALA A 1 129 ? 17.032 -7.504 14.439 1.00 93.00 129 ALA A N 1
ATOM 1039 C CA . ALA A 1 129 ? 16.811 -8.685 15.264 1.00 93.00 129 ALA A CA 1
ATOM 1040 C C . ALA A 1 129 ? 16.365 -9.854 14.376 1.00 93.00 129 ALA A C 1
ATOM 1042 O O . ALA A 1 129 ? 15.268 -9.839 13.811 1.00 93.00 129 ALA A O 1
ATOM 1043 N N . ILE A 1 130 ? 17.218 -10.873 14.248 1.00 91.50 130 ILE A N 1
ATOM 1044 C CA . ILE A 1 130 ? 16.991 -12.001 13.332 1.00 91.50 130 ILE A CA 1
ATOM 1045 C C . ILE A 1 130 ? 15.727 -12.790 13.697 1.00 91.50 130 ILE A C 1
ATOM 1047 O O . ILE A 1 130 ? 14.997 -13.247 12.828 1.00 91.50 130 ILE A O 1
ATOM 1051 N N . GLU A 1 131 ? 15.404 -12.873 14.9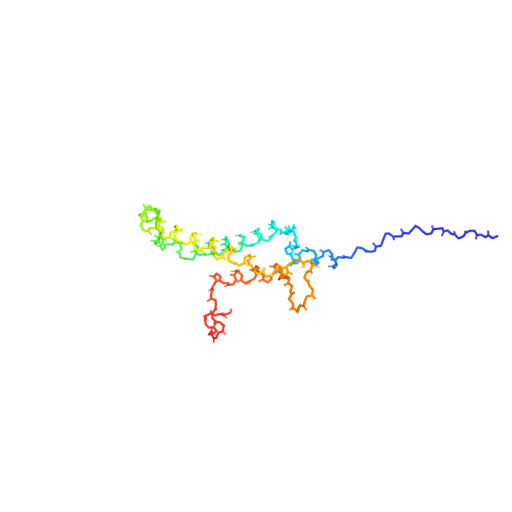87 1.00 90.44 131 GLU A N 1
ATOM 1052 C CA . GLU A 1 131 ? 14.187 -13.500 15.499 1.00 90.44 131 GLU A CA 1
ATOM 1053 C C . GLU A 1 131 ? 12.899 -12.770 15.083 1.00 90.44 131 GLU A C 1
ATOM 1055 O O . GLU A 1 131 ? 11.828 -13.372 15.068 1.00 90.44 131 GLU A O 1
ATOM 1060 N N . ALA A 1 132 ? 12.998 -11.485 14.734 1.00 84.75 132 ALA A N 1
ATOM 1061 C CA . ALA A 1 132 ? 11.888 -10.645 14.293 1.00 84.75 132 ALA A CA 1
ATOM 1062 C C . ALA A 1 132 ? 11.877 -10.428 12.766 1.00 84.75 132 ALA A C 1
ATOM 1064 O O . ALA A 1 132 ? 11.081 -9.629 12.269 1.00 84.75 132 ALA A O 1
ATOM 1065 N N . SER A 1 133 ? 12.783 -11.083 12.028 1.00 87.69 133 SER A N 1
ATOM 1066 C CA . SER A 1 133 ? 12.938 -10.966 10.570 1.00 87.69 133 SER A CA 1
ATOM 1067 C C . SER A 1 133 ? 13.723 -12.150 9.956 1.00 87.69 133 SER A C 1
ATOM 1069 O O . SER A 1 133 ? 14.784 -11.938 9.364 1.00 87.69 133 SER A O 1
ATOM 1071 N N . PRO A 1 134 ? 13.249 -13.399 10.135 1.00 71.12 134 PRO A N 1
ATOM 1072 C CA . PRO A 1 134 ? 13.943 -14.594 9.650 1.00 71.12 134 PRO A CA 1
ATOM 1073 C C . PRO A 1 134 ? 14.004 -14.705 8.119 1.00 71.12 134 PRO A C 1
ATOM 1075 O O . PRO A 1 134 ? 13.136 -14.120 7.428 1.00 71.12 134 PRO A O 1
#

Nearest PDB structures (foldseek):
  7cwx-assembly2_C  TM=9.682E-01  e=1.719E-07  Enterococcus faecalis
  7cx1-assembly2_B  TM=9.703E-01  e=1.953E-07  Enterococcus faecalis
  7cx0-assembly2_C  TM=9.652E-01  e=2.520E-07  Enterococcus faecalis
  7cwz-assembly2_B  TM=9.716E-01  e=3.252E-07  Enterococcus faecalis
  7cwz-assembly2_C  TM=9.673E-01  e=4.767E-07  Enterococcus faecalis

Radius of gyration: 24.48 Å; Cα contacts (8 Å, |Δi|>4): 56; chains: 1; bounding box: 44×40×85 Å

Sequence (134 aa):
MPQSPEHPSAAPPRDTSRDAMRAWFLGPRAENAELLERLLTEALRDHVFWRRNYHPEDGLTIREMDKRREGYDEAVATLTQELMGLLAELKQGVPFFSGRYKGHMIFEQTIASQVGYFAAMLYNPNNVAIEASP

Secondary structure (DSSP, 8-state):
-PPPP----PPPPP-HHHHHHHTSB--TT-TTHHHHHHHHHHHHHHHHHHHHHSSGGG--SS-TTGGGSHHHHHHHHHHHHHHHHHHHHHTTS--TTSTT--SSS--PPBHHHHHHHHHHHTT---TTSGGG--

Solvent-accessible surface area (backbone atoms only — not comparable to full-atom values): 8318 Å² total; per-residue (Å²): 134,86,80,78,82,83,73,80,80,71,77,78,80,82,61,63,66,67,57,50,56,67,70,38,34,41,56,71,82,42,83,32,44,71,59,52,52,50,52,49,50,49,45,51,49,52,54,54,50,49,65,56,64,58,67,58,85,76,68,70,90,82,43,76,73,56,63,72,34,69,74,42,50,51,49,53,50,50,55,51,50,53,51,53,50,51,60,55,56,59,66,74,51,81,68,47,52,33,86,85,58,82,83,65,103,66,61,66,66,43,43,66,59,55,44,51,51,57,47,48,54,77,70,61,57,40,86,89,40,60,93,52,44,120